Protein AF-A0A8T3M4I7-F1 (afdb_monomer)

Foldseek 3Di:
DPVVVVCCVVVVVLCCCLVVVLVVLLVLLVVLLVVLVVLQVVLVVLVVDDPVPHDPVNVVSLVVLVVSVVSLVVSLVCLVCSLVVNCCSVVVVVVVVCVVVVCVVVCVVVDPDPVVVVCVVCVVVVVVSVVSNVSSVVSNVSSVVSCVVRCGHCVNVPPPDD

Structure (mmCIF, N/CA/C/O backbone):
data_AF-A0A8T3M4I7-F1
#
_entry.id   AF-A0A8T3M4I7-F1
#
loop_
_atom_site.group_PDB
_atom_site.id
_atom_site.type_symbol
_atom_site.label_atom_id
_atom_site.label_alt_id
_atom_site.label_comp_id
_atom_site.label_asym_id
_atom_site.label_entity_id
_atom_site.label_seq_id
_atom_site.pdbx_PDB_ins_code
_atom_site.Cartn_x
_atom_site.Cartn_y
_atom_site.Cartn_z
_atom_site.occupancy
_atom_site.B_iso_or_equiv
_atom_site.auth_seq_id
_atom_site.auth_comp_id
_atom_site.auth_asym_id
_atom_site.auth_atom_id
_atom_site.pdbx_PDB_model_num
ATOM 1 N N . MET A 1 1 ? -8.610 12.022 30.504 1.00 50.94 1 MET A N 1
ATOM 2 C CA . MET A 1 1 ? -7.563 11.189 29.866 1.00 50.94 1 MET A CA 1
ATOM 3 C C . MET A 1 1 ? -7.956 10.918 28.422 1.00 50.94 1 MET A C 1
ATOM 5 O O . MET A 1 1 ? -8.976 10.279 28.209 1.00 50.94 1 MET A O 1
ATOM 9 N N . SER A 1 2 ? -7.209 11.427 27.438 1.00 61.09 2 SER A N 1
ATOM 10 C CA . SER A 1 2 ? -7.513 11.206 26.016 1.00 61.09 2 SER A CA 1
ATOM 11 C C . SER A 1 2 ? -7.443 9.708 25.701 1.00 61.09 2 SER A C 1
ATOM 13 O O . SER A 1 2 ? -6.382 9.108 25.866 1.00 61.09 2 SER A O 1
ATOM 15 N N . TRP A 1 3 ? -8.556 9.116 25.268 1.00 64.31 3 TRP A N 1
ATOM 16 C CA . TRP A 1 3 ? -8.720 7.697 24.906 1.00 64.31 3 TRP A CA 1
ATOM 17 C C . TRP A 1 3 ? -7.556 7.140 24.056 1.00 64.31 3 TRP A C 1
ATOM 19 O O . TRP A 1 3 ? -7.081 6.034 24.303 1.00 64.31 3 TRP A O 1
ATOM 29 N N . LEU A 1 4 ? -6.986 7.983 23.188 1.00 64.19 4 LEU A N 1
ATOM 30 C CA . LEU A 1 4 ? -5.756 7.754 22.418 1.00 64.19 4 LEU A CA 1
ATOM 31 C C . LEU A 1 4 ? -4.561 7.239 23.239 1.00 64.19 4 LEU A C 1
ATOM 33 O O . LEU A 1 4 ? -3.835 6.364 22.785 1.00 64.19 4 LEU A O 1
ATOM 37 N N . ARG A 1 5 ? -4.351 7.738 24.462 1.00 69.50 5 ARG A N 1
ATOM 38 C CA . ARG A 1 5 ? -3.220 7.316 25.310 1.00 69.50 5 ARG A CA 1
ATOM 39 C C . ARG A 1 5 ? -3.406 5.907 25.870 1.00 69.50 5 ARG A C 1
ATOM 41 O O . ARG A 1 5 ? -2.420 5.203 26.066 1.00 69.50 5 ARG A O 1
ATOM 48 N N . LEU A 1 6 ? -4.650 5.507 26.140 1.00 66.31 6 LEU A N 1
ATOM 49 C CA . LEU A 1 6 ? -4.974 4.155 26.601 1.00 66.31 6 LEU A CA 1
ATOM 50 C C . LEU A 1 6 ? -4.892 3.165 25.439 1.00 66.31 6 LEU A C 1
ATOM 52 O O . LEU A 1 6 ? -4.224 2.146 25.581 1.00 66.31 6 LEU A O 1
ATOM 56 N N . ALA A 1 7 ? -5.469 3.509 24.284 1.00 67.75 7 ALA A N 1
ATOM 57 C CA . ALA A 1 7 ? -5.354 2.709 23.065 1.00 67.75 7 ALA A CA 1
ATOM 58 C C . ALA A 1 7 ? -3.883 2.505 22.663 1.00 67.75 7 ALA A C 1
ATOM 60 O O . ALA A 1 7 ? -3.455 1.376 22.461 1.00 67.75 7 ALA A O 1
ATOM 61 N N . TRP A 1 8 ? -3.064 3.563 22.677 1.00 68.19 8 TRP A N 1
ATOM 62 C CA . TRP A 1 8 ? -1.629 3.455 22.402 1.00 68.19 8 TRP A CA 1
ATOM 63 C C . TRP A 1 8 ? -0.905 2.519 23.375 1.00 68.19 8 TRP A C 1
ATOM 65 O O . TRP A 1 8 ? -0.169 1.638 22.950 1.00 68.19 8 TRP A O 1
ATOM 75 N N . LYS A 1 9 ? -1.119 2.649 24.690 1.00 75.00 9 LYS A N 1
ATOM 76 C CA . LYS A 1 9 ? -0.428 1.786 25.667 1.00 75.00 9 LYS A CA 1
ATOM 77 C C . LYS A 1 9 ? -0.836 0.315 25.570 1.00 75.00 9 LYS A C 1
ATOM 79 O O . LYS A 1 9 ? -0.013 -0.553 25.842 1.00 75.00 9 LYS A O 1
ATOM 84 N N . VAL A 1 10 ? -2.086 0.049 25.207 1.00 69.69 10 VAL A N 1
ATOM 85 C CA . VAL A 1 10 ? -2.691 -1.288 25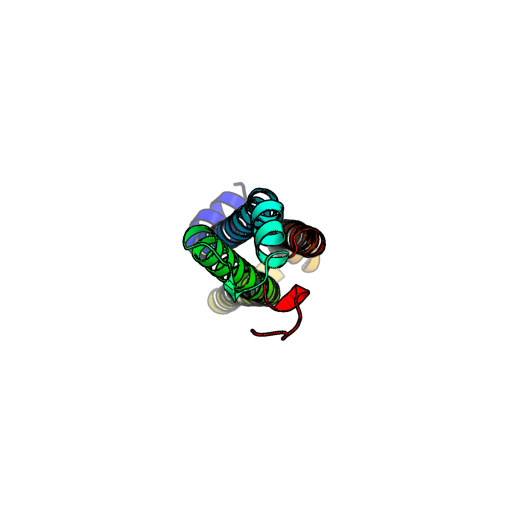.257 1.00 69.69 10 VAL A CA 1
ATOM 86 C C . VAL A 1 10 ? -2.622 -2.017 23.905 1.00 69.69 10 VAL A C 1
ATOM 88 O O . VAL A 1 10 ? -2.535 -3.245 23.882 1.00 69.69 10 VAL A O 1
ATOM 91 N N . GLN A 1 11 ? -2.617 -1.274 22.795 1.00 72.62 11 GLN A N 1
ATOM 92 C CA . GLN A 1 11 ? -2.656 -1.780 21.414 1.00 72.62 11 GLN A CA 1
ATOM 93 C C . GLN A 1 11 ? -1.501 -1.241 20.548 1.00 72.62 11 GLN A C 1
ATOM 95 O O . GLN A 1 11 ? -1.611 -1.230 19.326 1.00 72.62 11 GLN A O 1
ATOM 100 N N . ARG A 1 12 ? -0.374 -0.801 21.138 1.00 80.56 12 ARG A N 1
ATOM 101 C CA . ARG A 1 12 ? 0.775 -0.248 20.380 1.00 80.56 12 ARG A CA 1
ATOM 102 C C . ARG A 1 12 ? 1.198 -1.111 19.195 1.00 80.56 12 ARG A C 1
ATOM 104 O O . ARG A 1 12 ? 1.465 -0.571 18.137 1.00 80.56 12 ARG A O 1
ATOM 111 N N . TRP A 1 13 ? 1.245 -2.431 19.357 1.00 77.00 13 TRP A N 1
ATOM 112 C CA . TRP A 1 13 ? 1.711 -3.337 18.307 1.00 77.00 13 TRP A CA 1
ATOM 113 C C . TRP A 1 13 ? 0.699 -3.473 17.171 1.00 77.00 13 TRP A C 1
ATOM 115 O O . TRP A 1 13 ? 1.091 -3.462 16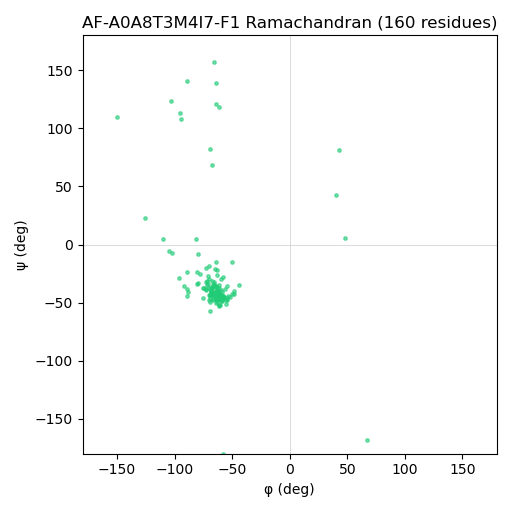.012 1.00 77.00 13 TRP A O 1
ATOM 125 N N . GLU A 1 14 ? -0.592 -3.506 17.504 1.00 79.00 14 GLU A N 1
ATOM 126 C CA . GLU A 1 14 ? -1.686 -3.514 16.530 1.00 79.00 14 GLU A CA 1
ATOM 127 C C . GLU A 1 14 ? -1.669 -2.194 15.739 1.00 79.00 14 GLU A C 1
ATOM 129 O O . GLU A 1 14 ? -1.595 -2.206 14.515 1.00 79.00 14 GLU A O 1
ATOM 134 N N . LEU A 1 15 ? -1.608 -1.049 16.432 1.00 78.06 15 LEU A N 1
ATOM 135 C CA . LEU A 1 15 ? -1.551 0.279 15.810 1.00 78.06 15 LEU A CA 1
ATOM 136 C C . LEU A 1 15 ? -0.293 0.490 14.957 1.00 78.06 15 LEU A C 1
ATOM 138 O O . LEU A 1 15 ? -0.395 1.069 13.879 1.00 78.06 15 LEU A O 1
ATOM 142 N N . ILE A 1 16 ? 0.876 0.021 15.407 1.00 83.81 16 ILE A N 1
ATOM 143 C CA . ILE A 1 16 ? 2.127 0.089 14.636 1.00 83.81 16 ILE A CA 1
ATOM 144 C C . ILE A 1 16 ? 2.028 -0.775 13.381 1.00 83.81 16 ILE A C 1
ATOM 146 O O . ILE A 1 16 ? 2.416 -0.316 12.312 1.00 83.81 16 ILE A O 1
ATOM 150 N N . PHE A 1 17 ? 1.503 -1.997 13.484 1.00 82.19 17 PHE A N 1
ATOM 151 C CA . PHE A 1 17 ? 1.367 -2.880 12.327 1.00 82.19 17 PHE A CA 1
ATOM 152 C C . PHE A 1 17 ? 0.406 -2.300 11.289 1.00 82.19 17 PHE A C 1
ATOM 154 O O . PHE A 1 17 ? 0.701 -2.305 10.100 1.00 82.19 17 PHE A O 1
ATOM 161 N N . LEU A 1 18 ? -0.714 -1.741 11.744 1.00 82.69 18 LEU A N 1
ATOM 162 C CA . LEU A 1 18 ? -1.719 -1.156 10.865 1.00 82.69 18 LEU A CA 1
ATOM 163 C C . LEU A 1 18 ? -1.217 0.111 10.197 1.00 82.69 18 LEU A C 1
ATOM 165 O O . LEU A 1 18 ? -1.190 0.166 8.978 1.00 82.69 18 LEU A O 1
ATOM 169 N N . LEU A 1 19 ? -0.806 1.104 10.990 1.00 83.88 19 LEU A N 1
ATOM 170 C CA . LEU A 1 19 ? -0.381 2.400 10.468 1.00 83.88 19 LEU A CA 1
ATOM 171 C C . LEU A 1 19 ? 0.951 2.287 9.735 1.00 83.88 19 LEU A C 1
ATOM 173 O O . LEU A 1 19 ? 1.105 2.842 8.653 1.00 83.88 19 LEU A O 1
ATOM 177 N N . GLY A 1 20 ? 1.905 1.556 10.308 1.00 87.25 20 GLY A N 1
ATOM 178 C CA . GLY A 1 20 ? 3.208 1.325 9.698 1.00 87.25 20 GLY A CA 1
ATOM 179 C C . GLY A 1 20 ? 3.092 0.477 8.439 1.00 87.25 20 GLY A C 1
ATOM 180 O O . GLY A 1 20 ? 3.614 0.870 7.403 1.00 87.25 20 GLY A O 1
ATOM 181 N N . GLY A 1 21 ? 2.360 -0.638 8.490 1.00 88.00 21 GLY A N 1
ATOM 182 C CA . GLY A 1 21 ? 2.142 -1.504 7.332 1.00 88.00 21 GLY A CA 1
ATOM 183 C C . GLY A 1 21 ? 1.401 -0.794 6.203 1.00 88.00 21 GLY A C 1
ATOM 184 O O . GLY A 1 21 ? 1.836 -0.863 5.056 1.00 88.00 21 GLY A O 1
ATOM 185 N N . SER A 1 22 ? 0.339 -0.042 6.516 1.00 87.12 22 SER A N 1
ATOM 186 C CA . SER A 1 22 ? -0.379 0.734 5.502 1.00 87.12 22 SER A CA 1
ATOM 187 C C . SER A 1 22 ? 0.469 1.857 4.917 1.00 87.12 22 SER A C 1
ATOM 189 O O . SER A 1 22 ? 0.426 2.078 3.713 1.00 87.12 22 SER A O 1
ATOM 191 N N . LEU A 1 23 ? 1.247 2.562 5.748 1.00 90.25 23 LEU A N 1
ATOM 192 C CA . LEU A 1 23 ? 2.116 3.644 5.287 1.00 90.25 23 LEU A CA 1
ATOM 193 C C . LEU A 1 23 ? 3.242 3.108 4.401 1.00 90.25 23 LEU A C 1
ATOM 195 O O . LEU A 1 23 ? 3.537 3.705 3.373 1.00 90.25 23 LEU A O 1
ATOM 199 N N . LEU A 1 24 ? 3.844 1.976 4.773 1.00 93.19 24 LEU A N 1
ATOM 200 C CA . LEU A 1 24 ? 4.865 1.310 3.968 1.00 93.19 24 LEU A CA 1
ATOM 201 C C . LEU A 1 24 ? 4.297 0.822 2.635 1.00 93.19 24 LEU A C 1
ATOM 203 O O . LEU A 1 24 ? 4.939 1.015 1.607 1.00 93.19 24 LEU A O 1
ATOM 207 N N . LEU A 1 25 ? 3.095 0.238 2.637 1.00 92.69 25 LEU A N 1
ATOM 208 C CA . LEU A 1 25 ? 2.429 -0.193 1.410 1.00 92.69 25 LEU A CA 1
ATOM 209 C C . LEU A 1 25 ? 2.112 1.003 0.500 1.00 92.69 25 LEU A C 1
ATOM 211 O O . LEU A 1 25 ? 2.442 0.973 -0.681 1.00 92.69 25 LEU A O 1
ATOM 215 N N . ALA A 1 26 ? 1.545 2.076 1.056 1.00 91.00 26 ALA A N 1
ATOM 216 C CA . ALA A 1 26 ? 1.272 3.315 0.329 1.00 91.00 26 ALA A CA 1
ATOM 217 C C . ALA A 1 26 ? 2.553 3.944 -0.244 1.00 91.00 26 ALA A C 1
ATOM 219 O O . ALA A 1 26 ? 2.579 4.348 -1.404 1.00 91.00 26 ALA A O 1
ATOM 220 N N . LEU A 1 27 ? 3.634 3.978 0.542 1.00 94.56 27 LEU A N 1
ATOM 221 C CA . LEU A 1 27 ? 4.934 4.481 0.104 1.00 94.56 27 LEU A CA 1
ATOM 222 C C . LEU A 1 27 ? 5.518 3.622 -1.024 1.00 94.56 27 LEU A C 1
ATOM 224 O O . LEU A 1 27 ? 6.013 4.168 -2.003 1.00 94.56 27 LEU A O 1
ATOM 228 N N . ALA A 1 28 ? 5.435 2.294 -0.916 1.00 94.56 28 ALA A N 1
ATOM 229 C CA . ALA A 1 28 ? 5.896 1.388 -1.962 1.00 94.56 28 ALA A CA 1
ATOM 230 C C . ALA A 1 28 ? 5.121 1.596 -3.273 1.00 94.56 28 ALA A C 1
ATOM 232 O O . ALA A 1 28 ? 5.739 1.681 -4.331 1.00 94.56 28 ALA A O 1
ATOM 233 N N . MET A 1 29 ? 3.794 1.749 -3.204 1.00 91.75 29 MET A N 1
ATOM 234 C CA . MET A 1 29 ? 2.966 2.068 -4.374 1.00 91.75 29 MET A CA 1
ATOM 235 C C . MET A 1 29 ? 3.354 3.414 -4.994 1.00 91.75 29 MET A C 1
ATOM 237 O O . MET A 1 29 ? 3.546 3.482 -6.202 1.00 91.75 29 MET A O 1
ATOM 241 N N . ALA A 1 30 ? 3.550 4.457 -4.184 1.00 91.69 30 ALA A N 1
ATOM 242 C CA . ALA A 1 30 ? 3.968 5.769 -4.677 1.00 91.69 30 ALA A CA 1
ATOM 243 C C . ALA A 1 30 ? 5.360 5.741 -5.336 1.00 91.69 30 ALA A C 1
ATOM 245 O O . ALA A 1 30 ? 5.558 6.358 -6.379 1.00 91.69 30 ALA A O 1
ATOM 246 N N . ILE A 1 31 ? 6.317 5.003 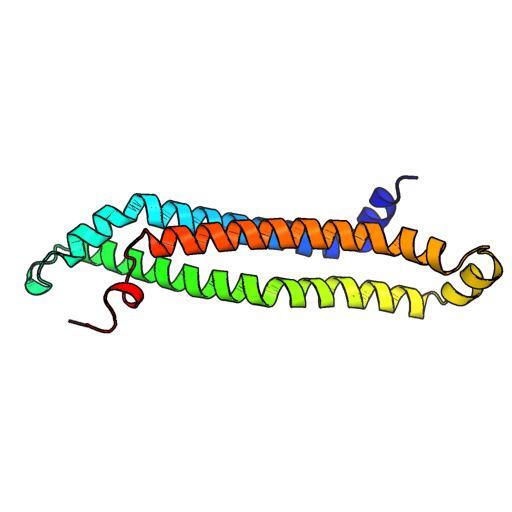-4.759 1.00 93.75 31 ILE A N 1
ATOM 247 C CA . ILE A 1 31 ? 7.655 4.829 -5.343 1.00 93.75 31 ILE A CA 1
ATOM 248 C C . ILE A 1 31 ? 7.561 4.110 -6.684 1.00 93.75 31 ILE A C 1
ATOM 250 O O . ILE A 1 31 ? 8.204 4.537 -7.639 1.00 93.75 31 ILE A O 1
ATOM 254 N N . VAL A 1 32 ? 6.774 3.032 -6.765 1.00 91.56 32 VAL A N 1
ATOM 255 C CA . VAL A 1 32 ? 6.591 2.312 -8.027 1.00 91.56 32 VAL A CA 1
ATOM 256 C C . VAL A 1 32 ? 5.961 3.237 -9.056 1.00 91.56 32 VAL A C 1
ATOM 258 O O . VAL A 1 32 ? 6.567 3.407 -10.101 1.00 91.56 32 VAL A O 1
ATOM 261 N N . ALA A 1 33 ? 4.844 3.902 -8.748 1.00 89.38 33 ALA A N 1
ATOM 262 C CA . ALA A 1 33 ? 4.195 4.854 -9.654 1.00 89.38 33 ALA A CA 1
ATOM 263 C C . ALA A 1 33 ? 5.176 5.913 -10.191 1.00 89.38 33 ALA A C 1
ATOM 265 O O . ALA A 1 33 ? 5.261 6.127 -11.397 1.00 89.38 33 ALA A O 1
ATOM 266 N N . TRP A 1 34 ? 6.002 6.487 -9.312 1.00 91.31 34 TRP A N 1
ATOM 267 C CA . TRP A 1 34 ? 7.043 7.437 -9.703 1.00 91.31 34 TRP A CA 1
ATOM 268 C C . TRP A 1 34 ? 8.101 6.827 -10.638 1.00 91.31 34 TRP A C 1
ATOM 270 O O . TRP A 1 34 ? 8.529 7.465 -11.597 1.00 91.31 34 TRP A O 1
ATOM 280 N N . GLN A 1 35 ? 8.521 5.581 -10.401 1.00 91.25 35 GLN A N 1
ATOM 281 C CA . GLN A 1 35 ? 9.453 4.880 -11.293 1.00 91.25 35 GLN A CA 1
ATOM 282 C C . GLN A 1 35 ? 8.848 4.604 -12.674 1.00 91.25 35 GLN A C 1
ATOM 284 O O . GLN A 1 35 ? 9.586 4.638 -13.658 1.00 91.25 35 GLN A O 1
ATOM 289 N N . ILE A 1 36 ? 7.538 4.345 -12.752 1.00 86.25 36 ILE A N 1
ATOM 290 C CA . ILE A 1 36 ? 6.826 4.176 -14.026 1.00 86.25 36 ILE A CA 1
ATOM 291 C C . ILE A 1 36 ? 6.871 5.477 -14.825 1.00 86.25 36 ILE A C 1
ATOM 293 O O . ILE A 1 36 ? 7.263 5.461 -15.986 1.00 86.25 36 ILE A O 1
ATOM 297 N N . GLU A 1 37 ? 6.536 6.597 -14.188 1.00 86.94 37 GLU A N 1
ATOM 298 C CA . GLU A 1 37 ? 6.505 7.910 -14.836 1.00 86.94 37 GLU A CA 1
ATOM 299 C C . GLU A 1 37 ? 7.894 8.338 -15.331 1.00 86.94 37 GLU A C 1
ATOM 301 O O . GLU A 1 37 ? 8.046 8.784 -16.463 1.00 86.94 37 GLU A O 1
ATOM 306 N N . VAL A 1 38 ? 8.937 8.144 -14.516 1.00 90.44 38 VAL A N 1
ATOM 307 C CA . VAL A 1 38 ? 10.305 8.566 -14.868 1.00 90.44 38 VAL A CA 1
ATOM 308 C C . VAL A 1 38 ? 10.933 7.706 -15.967 1.00 90.44 38 VAL A C 1
ATOM 310 O O . VAL A 1 38 ? 11.711 8.219 -16.769 1.00 90.44 38 VAL A O 1
ATOM 313 N N . ASN A 1 39 ? 10.645 6.402 -16.000 1.00 88.31 39 ASN A N 1
ATOM 314 C CA . ASN A 1 39 ? 11.307 5.471 -16.924 1.00 88.31 39 ASN A CA 1
ATOM 315 C C . ASN A 1 39 ? 10.418 5.041 -18.102 1.00 88.31 39 ASN A C 1
ATOM 317 O O . ASN A 1 39 ? 10.904 4.342 -18.992 1.00 88.31 39 ASN A O 1
ATOM 321 N N . GLY A 1 40 ? 9.143 5.440 -18.124 1.00 84.19 40 GLY A N 1
ATOM 322 C CA . GLY A 1 40 ? 8.155 5.010 -19.115 1.00 84.19 40 GLY A CA 1
ATOM 323 C C . GLY A 1 40 ? 8.591 5.282 -20.553 1.00 84.19 40 GLY A C 1
ATOM 324 O O . GLY A 1 40 ? 8.652 4.350 -21.352 1.00 84.19 40 GLY A O 1
ATOM 325 N N . ASP A 1 41 ? 8.998 6.518 -20.851 1.00 86.38 41 ASP A N 1
ATOM 326 C CA . ASP A 1 41 ? 9.428 6.927 -22.197 1.00 86.38 41 ASP A CA 1
ATOM 327 C C . ASP A 1 41 ? 10.662 6.152 -22.680 1.00 86.38 41 ASP A C 1
ATOM 329 O O . ASP A 1 41 ? 10.745 5.734 -23.835 1.00 86.38 41 ASP A O 1
ATOM 333 N N . ALA A 1 42 ? 11.625 5.916 -21.783 1.00 87.44 42 ALA A N 1
ATOM 334 C CA . ALA A 1 42 ? 12.843 5.177 -22.104 1.00 87.44 42 ALA A CA 1
ATOM 335 C C . ALA A 1 42 ? 12.554 3.694 -22.383 1.00 87.44 42 ALA A C 1
ATOM 337 O O . ALA A 1 42 ? 13.161 3.093 -23.270 1.00 87.44 42 ALA A O 1
ATOM 338 N N . ILE A 1 43 ? 11.610 3.108 -21.641 1.00 85.25 43 ILE A N 1
ATOM 339 C CA . ILE A 1 43 ? 11.144 1.738 -21.863 1.00 85.25 43 ILE A CA 1
ATOM 340 C C . ILE A 1 43 ? 10.369 1.654 -23.187 1.00 85.25 43 ILE A C 1
ATOM 342 O O . ILE A 1 43 ? 10.609 0.731 -23.962 1.00 85.25 43 ILE A O 1
ATOM 346 N N . ALA A 1 44 ? 9.500 2.623 -23.489 1.00 83.62 44 ALA A N 1
ATOM 347 C CA . ALA A 1 44 ? 8.741 2.674 -24.739 1.00 83.62 44 ALA A CA 1
ATOM 348 C C . ALA A 1 44 ? 9.655 2.778 -25.972 1.00 83.62 44 ALA A C 1
ATOM 350 O O . ALA A 1 44 ? 9.531 1.976 -26.897 1.00 83.62 44 ALA A O 1
ATOM 351 N N . ALA A 1 45 ? 10.650 3.672 -25.941 1.00 86.25 45 ALA A N 1
ATOM 352 C CA . ALA A 1 45 ? 11.627 3.833 -27.023 1.00 86.25 45 ALA A CA 1
ATOM 353 C C . ALA A 1 45 ? 12.414 2.541 -27.329 1.00 86.25 45 ALA A C 1
ATOM 355 O O . ALA A 1 45 ? 12.860 2.319 -28.454 1.00 86.25 45 ALA A O 1
ATOM 356 N N . CYS A 1 46 ? 12.578 1.674 -26.329 1.00 86.56 46 CYS A N 1
ATOM 357 C CA . CYS A 1 46 ? 13.194 0.361 -26.478 1.00 86.56 46 CYS A CA 1
ATOM 358 C C . CYS A 1 46 ? 12.305 -0.647 -27.222 1.00 86.56 46 CYS A C 1
ATOM 360 O O . CYS A 1 46 ? 12.806 -1.412 -28.046 1.00 86.56 46 CYS A O 1
ATOM 362 N N . TYR A 1 47 ? 10.993 -0.628 -26.971 1.00 80.81 47 TYR A N 1
ATOM 363 C CA . TYR A 1 47 ? 10.028 -1.496 -27.656 1.00 80.81 47 TYR A CA 1
ATOM 364 C C . TYR A 1 47 ? 9.772 -1.094 -29.114 1.00 80.81 47 TYR A C 1
ATOM 366 O O . TYR A 1 47 ? 9.341 -1.927 -29.907 1.00 80.81 47 TYR A O 1
ATOM 374 N N . GLU A 1 48 ? 10.069 0.149 -29.499 1.00 84.31 48 GLU A N 1
ATOM 375 C CA . GLU A 1 48 ? 10.015 0.575 -30.904 1.00 84.31 48 GLU A CA 1
ATOM 376 C C . GLU A 1 48 ? 11.130 -0.052 -31.763 1.00 84.31 48 GLU A C 1
ATOM 378 O O . GLU A 1 48 ? 11.034 -0.085 -32.993 1.00 84.31 48 GLU A O 1
ATOM 383 N N . GLN A 1 49 ? 12.197 -0.558 -31.136 1.00 83.62 49 GLN A N 1
ATOM 384 C CA . GLN A 1 49 ? 13.326 -1.169 -31.831 1.00 83.62 49 GLN A CA 1
ATOM 385 C C . GLN A 1 49 ? 13.103 -2.672 -32.050 1.00 83.62 49 GLN A C 1
ATOM 387 O O . GLN A 1 49 ? 12.655 -3.368 -31.137 1.00 83.62 49 GLN A O 1
ATOM 392 N N . PRO A 1 50 ? 13.492 -3.220 -33.218 1.00 80.81 50 PRO A N 1
ATOM 393 C CA . PRO A 1 50 ? 13.453 -4.659 -33.440 1.00 80.81 50 PRO A CA 1
ATOM 394 C C . PRO A 1 50 ? 14.420 -5.367 -32.487 1.00 80.81 50 PRO A C 1
ATOM 396 O O . PRO A 1 50 ? 15.555 -4.929 -32.292 1.00 80.81 50 PRO A O 1
ATOM 399 N N . GLU A 1 51 ? 14.002 -6.503 -31.937 1.00 73.19 51 GLU A N 1
ATOM 400 C CA . GLU A 1 51 ? 14.728 -7.183 -30.856 1.00 73.19 51 GLU A CA 1
ATOM 401 C C . GLU A 1 51 ? 16.157 -7.604 -31.206 1.00 73.19 51 GLU A C 1
ATOM 403 O O . GLU A 1 51 ? 17.059 -7.630 -30.364 1.00 73.19 51 GLU A O 1
ATOM 408 N N . THR A 1 52 ? 16.395 -7.890 -32.487 1.00 79.06 52 THR A N 1
ATOM 409 C CA . THR A 1 52 ? 17.721 -8.223 -33.017 1.00 79.06 52 THR A CA 1
ATOM 410 C C . THR A 1 52 ? 18.719 -7.069 -32.900 1.00 79.06 52 THR A C 1
ATOM 412 O O . THR A 1 52 ? 19.918 -7.290 -33.059 1.00 79.06 52 THR A O 1
ATOM 415 N N . ALA A 1 53 ? 18.240 -5.848 -32.643 1.00 81.75 53 ALA A N 1
ATOM 416 C CA . ALA A 1 53 ? 19.031 -4.629 -32.534 1.00 81.75 53 ALA A CA 1
ATOM 417 C C . ALA A 1 53 ? 19.124 -4.074 -31.100 1.00 81.75 53 ALA A C 1
ATOM 419 O O . ALA A 1 53 ? 19.723 -3.017 -30.910 1.00 81.75 53 ALA A O 1
ATOM 420 N N . TRP A 1 54 ? 18.579 -4.759 -30.085 1.00 87.38 54 TRP A N 1
ATOM 421 C CA . TRP A 1 54 ? 18.621 -4.249 -28.711 1.00 87.38 54 TRP A CA 1
ATOM 422 C C . TRP A 1 54 ? 20.044 -4.149 -28.172 1.00 87.38 54 TRP A C 1
ATOM 424 O O . TRP A 1 54 ? 20.752 -5.156 -28.024 1.00 87.38 54 TRP A O 1
ATOM 434 N N . SER A 1 55 ? 20.420 -2.930 -27.791 1.00 89.31 55 SER A N 1
ATOM 435 C CA . SER A 1 55 ? 21.650 -2.687 -27.051 1.00 89.31 55 SER A CA 1
ATOM 436 C C . SER A 1 55 ? 21.590 -3.333 -25.652 1.00 89.31 55 SER A C 1
ATOM 438 O O . SER A 1 55 ? 20.498 -3.589 -25.126 1.00 89.31 55 SER A O 1
ATOM 440 N N . PRO A 1 56 ? 22.740 -3.620 -25.014 1.00 90.50 56 PRO A N 1
ATOM 441 C CA . PRO A 1 56 ? 22.777 -4.140 -23.645 1.00 90.50 56 PRO A CA 1
ATOM 442 C C . PRO A 1 56 ? 22.020 -3.257 -22.641 1.00 90.50 56 PRO A C 1
ATOM 444 O O . PRO A 1 56 ? 21.357 -3.772 -21.741 1.00 90.50 56 PRO A O 1
ATOM 447 N N . GLU A 1 57 ? 22.069 -1.936 -22.824 1.00 89.44 57 GLU A N 1
ATOM 448 C CA . GLU A 1 57 ? 21.354 -0.963 -21.995 1.00 89.44 57 GLU A CA 1
ATOM 449 C C . GLU A 1 57 ? 19.840 -1.138 -22.144 1.00 89.44 57 GLU A C 1
ATOM 451 O O . GLU A 1 57 ? 19.119 -1.210 -21.147 1.00 89.44 57 GLU A O 1
ATOM 456 N N . CYS A 1 58 ? 19.366 -1.303 -23.381 1.00 89.62 58 CYS A N 1
ATOM 457 C CA . CYS A 1 58 ? 17.952 -1.500 -23.676 1.00 89.62 58 CYS A CA 1
ATOM 458 C C . CYS A 1 58 ? 17.403 -2.795 -23.056 1.00 89.62 58 CYS A C 1
ATOM 460 O O . CYS A 1 58 ? 16.330 -2.797 -22.452 1.00 89.62 58 CYS A O 1
ATOM 462 N N . ARG A 1 59 ? 18.190 -3.880 -23.080 1.00 89.25 59 ARG A N 1
ATOM 463 C CA . ARG A 1 59 ? 17.835 -5.143 -22.407 1.00 89.25 59 ARG A CA 1
ATOM 464 C C . ARG A 1 59 ? 17.648 -4.961 -20.902 1.00 89.25 59 ARG A C 1
ATOM 466 O O . ARG A 1 59 ? 16.660 -5.438 -20.352 1.00 89.25 59 ARG A O 1
ATOM 473 N N . SER A 1 60 ? 18.567 -4.246 -20.250 1.00 89.94 60 SER A N 1
ATOM 474 C CA . SER A 1 60 ? 18.464 -3.974 -18.810 1.00 89.94 60 SER A CA 1
ATOM 475 C C . SER A 1 60 ? 17.249 -3.104 -18.466 1.00 89.94 60 SER A C 1
ATOM 477 O O . SER A 1 60 ? 16.586 -3.334 -17.456 1.00 89.94 60 SER A O 1
ATOM 479 N N . MET A 1 61 ? 16.908 -2.152 -19.340 1.00 88.94 61 MET A N 1
ATOM 480 C CA . MET A 1 61 ? 15.753 -1.272 -19.175 1.00 88.94 61 MET A CA 1
ATOM 481 C C . MET A 1 61 ? 14.428 -2.039 -19.319 1.00 88.94 61 MET A C 1
ATOM 483 O O . MET A 1 61 ? 13.508 -1.854 -18.522 1.00 88.94 61 MET A O 1
ATOM 487 N N . ILE A 1 62 ? 14.342 -2.960 -20.282 1.00 86.19 62 ILE A N 1
ATOM 488 C CA . ILE A 1 62 ? 13.183 -3.849 -20.457 1.00 86.19 62 ILE A CA 1
ATOM 489 C C . ILE A 1 62 ? 13.024 -4.788 -19.254 1.00 86.19 62 ILE A C 1
ATOM 491 O O . ILE A 1 62 ? 11.912 -4.953 -18.741 1.00 86.19 62 ILE A O 1
ATOM 495 N N . GLU A 1 63 ? 14.124 -5.370 -18.762 1.00 87.94 63 GLU A N 1
ATOM 496 C CA . GLU A 1 63 ? 14.113 -6.199 -17.553 1.00 87.94 63 GLU A CA 1
ATOM 497 C C . GLU A 1 63 ? 13.599 -5.394 -16.353 1.00 87.94 63 GLU A C 1
ATOM 499 O O . GLU A 1 63 ? 12.682 -5.842 -15.659 1.00 87.94 63 GLU A O 1
ATOM 504 N N . PHE A 1 64 ? 14.085 -4.165 -16.168 1.00 88.69 64 PHE A N 1
ATOM 505 C CA . PHE A 1 64 ? 13.586 -3.260 -15.137 1.00 88.69 64 PHE A CA 1
ATOM 506 C C . PHE A 1 64 ? 12.079 -2.987 -15.282 1.00 88.69 64 PHE A C 1
ATOM 508 O O . PHE A 1 64 ? 11.331 -3.155 -14.315 1.00 88.69 64 PHE A O 1
ATOM 515 N N . GLY A 1 65 ? 11.591 -2.693 -16.490 1.00 87.19 65 GLY A N 1
ATOM 516 C CA . GLY A 1 65 ? 10.156 -2.555 -16.767 1.00 87.19 65 GLY A CA 1
ATOM 517 C C . GLY A 1 65 ? 9.338 -3.795 -16.378 1.00 87.19 65 GLY A C 1
ATOM 518 O O . GLY A 1 65 ? 8.249 -3.675 -15.813 1.00 87.19 65 GLY A O 1
ATOM 519 N N . SER A 1 66 ? 9.881 -4.999 -16.590 1.00 85.56 66 SER A N 1
ATOM 520 C CA . SER A 1 66 ? 9.240 -6.253 -16.166 1.00 85.56 66 SER A CA 1
ATOM 521 C C . SER A 1 66 ? 9.166 -6.403 -14.637 1.00 85.56 66 SER A C 1
ATOM 523 O O . SER A 1 66 ? 8.165 -6.906 -14.104 1.00 85.56 66 SER A O 1
ATOM 525 N N . THR A 1 67 ? 10.179 -5.911 -13.912 1.00 88.62 67 THR A N 1
ATOM 526 C CA . THR A 1 67 ? 10.167 -5.891 -12.442 1.00 88.62 67 THR A CA 1
ATOM 527 C C . THR A 1 67 ? 9.125 -4.914 -11.902 1.00 88.62 67 THR A C 1
ATOM 529 O O . THR A 1 67 ? 8.380 -5.275 -10.989 1.00 88.62 67 THR A O 1
ATOM 532 N N . LEU A 1 68 ? 8.987 -3.733 -12.518 1.00 88.44 68 LEU A N 1
ATOM 533 C CA . LEU A 1 68 ? 7.945 -2.760 -12.180 1.00 88.44 68 LEU A CA 1
ATOM 534 C C . LEU A 1 68 ? 6.544 -3.335 -12.419 1.00 88.44 68 LEU A C 1
ATOM 536 O O . LEU A 1 68 ? 5.704 -3.287 -11.522 1.00 88.44 68 LEU A O 1
ATOM 540 N N . ALA A 1 69 ? 6.307 -3.967 -13.572 1.00 85.25 69 ALA A N 1
ATOM 541 C CA . ALA A 1 69 ? 5.026 -4.612 -13.872 1.00 85.25 69 ALA A CA 1
ATOM 542 C C . ALA A 1 69 ? 4.677 -5.719 -12.855 1.00 85.25 69 ALA A C 1
ATOM 544 O O . ALA A 1 69 ? 3.530 -5.854 -12.419 1.00 85.25 69 ALA A O 1
ATOM 545 N N . SER A 1 70 ? 5.673 -6.501 -12.428 1.00 86.94 70 SER A N 1
ATOM 546 C CA . SER A 1 70 ? 5.496 -7.513 -11.378 1.00 86.94 70 SER A CA 1
ATOM 547 C C . SER A 1 70 ? 5.186 -6.879 -10.019 1.00 86.94 70 SER A C 1
ATOM 549 O O . SER A 1 70 ? 4.301 -7.358 -9.305 1.00 86.94 70 SER A O 1
ATOM 551 N N . ALA A 1 71 ? 5.859 -5.777 -9.678 1.00 89.81 71 ALA A N 1
ATOM 552 C CA . ALA A 1 71 ? 5.612 -5.026 -8.452 1.00 89.81 71 ALA A CA 1
ATOM 553 C C . ALA A 1 71 ? 4.186 -4.460 -8.410 1.00 89.81 71 ALA A C 1
ATOM 555 O O . ALA A 1 71 ? 3.510 -4.634 -7.400 1.00 89.81 71 ALA A O 1
ATOM 556 N N . VAL A 1 72 ? 3.688 -3.882 -9.510 1.00 88.19 72 VAL A N 1
ATOM 557 C CA . VAL A 1 72 ? 2.297 -3.400 -9.629 1.00 88.19 72 VAL A CA 1
ATOM 558 C C . VAL A 1 72 ? 1.300 -4.515 -9.310 1.00 88.19 72 VAL A C 1
ATOM 560 O O . VAL A 1 72 ? 0.397 -4.320 -8.497 1.00 88.19 72 VAL A O 1
ATOM 563 N N . ARG A 1 73 ? 1.485 -5.715 -9.882 1.00 86.75 73 ARG A N 1
ATOM 564 C CA . ARG A 1 73 ? 0.602 -6.869 -9.619 1.00 86.75 73 ARG A CA 1
ATOM 565 C C . ARG A 1 73 ? 0.609 -7.283 -8.149 1.00 86.75 73 ARG A C 1
ATOM 567 O O . ARG A 1 73 ? -0.451 -7.542 -7.580 1.00 86.75 73 ARG A O 1
ATOM 574 N N . ILE A 1 74 ? 1.791 -7.356 -7.536 1.00 90.44 74 ILE A N 1
ATOM 575 C CA . ILE A 1 74 ? 1.940 -7.743 -6.126 1.00 90.44 74 ILE A CA 1
ATOM 576 C C . ILE A 1 74 ? 1.318 -6.682 -5.213 1.00 90.44 74 ILE A C 1
ATOM 578 O O . ILE A 1 74 ? 0.557 -7.026 -4.311 1.00 90.44 74 ILE A O 1
ATOM 582 N N . LEU A 1 75 ? 1.609 -5.404 -5.458 1.00 90.81 75 LEU A N 1
ATOM 583 C CA . LEU A 1 75 ? 1.128 -4.288 -4.647 1.00 90.81 75 LEU A CA 1
ATOM 584 C C . LEU A 1 75 ? -0.386 -4.095 -4.776 1.00 90.81 75 LEU A C 1
ATOM 586 O O . LEU A 1 75 ? -1.055 -3.956 -3.756 1.00 90.81 75 LEU A O 1
ATOM 590 N N . GLY A 1 76 ? -0.944 -4.179 -5.987 1.00 88.25 76 GLY A N 1
ATOM 591 C CA . GLY A 1 76 ? -2.394 -4.133 -6.207 1.00 88.25 76 GLY A CA 1
ATOM 592 C C . GLY A 1 76 ? -3.123 -5.312 -5.549 1.00 88.25 76 GLY A C 1
ATOM 593 O O . GLY A 1 76 ? -4.152 -5.137 -4.891 1.00 88.25 76 GLY A O 1
ATOM 594 N N . GLY A 1 77 ? -2.546 -6.517 -5.629 1.00 88.94 77 GLY A N 1
ATOM 595 C CA . GLY A 1 77 ? -3.048 -7.684 -4.899 1.00 88.94 77 GLY A CA 1
ATOM 596 C C . GLY A 1 77 ? -3.001 -7.489 -3.379 1.00 88.94 77 GLY A C 1
ATOM 597 O O . GLY A 1 77 ? -3.985 -7.748 -2.685 1.00 88.94 77 GLY A O 1
ATOM 598 N N . ALA A 1 78 ? -1.891 -6.965 -2.854 1.00 90.62 78 ALA A N 1
ATOM 599 C CA . ALA A 1 78 ? -1.746 -6.655 -1.435 1.00 90.62 78 ALA A CA 1
ATOM 600 C C . ALA A 1 78 ? -2.757 -5.593 -0.973 1.00 90.62 78 ALA A C 1
ATOM 602 O O . ALA A 1 78 ? -3.390 -5.776 0.066 1.00 90.62 78 ALA A O 1
ATOM 603 N N . ALA A 1 79 ? -2.970 -4.532 -1.757 1.00 88.38 79 ALA A N 1
ATOM 604 C CA . ALA A 1 79 ? -3.962 -3.493 -1.481 1.00 88.38 79 ALA A CA 1
ATOM 605 C C . ALA A 1 79 ? -5.395 -4.049 -1.455 1.00 88.38 79 ALA A C 1
ATOM 607 O O . ALA A 1 79 ? -6.197 -3.637 -0.619 1.00 88.38 79 ALA A O 1
ATOM 608 N N . THR A 1 80 ? -5.695 -5.048 -2.291 1.00 88.88 80 THR A N 1
ATOM 609 C CA . THR A 1 80 ? -7.001 -5.731 -2.311 1.00 88.88 80 THR A CA 1
ATOM 610 C C . THR A 1 80 ? -7.252 -6.540 -1.033 1.00 88.88 80 THR A C 1
ATOM 612 O O . THR A 1 80 ? -8.372 -6.582 -0.523 1.00 88.88 80 THR A O 1
ATOM 615 N N . VAL A 1 81 ? -6.214 -7.183 -0.487 1.00 89.81 81 VAL A N 1
ATOM 616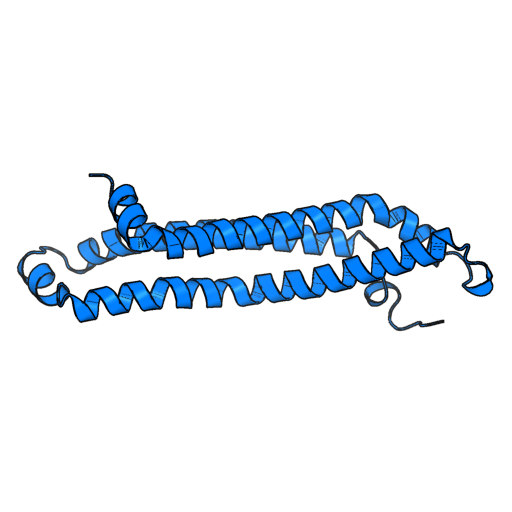 C CA . VAL A 1 81 ? -6.331 -8.053 0.700 1.00 89.81 81 VAL A CA 1
ATOM 617 C C . VAL A 1 81 ? -6.142 -7.281 2.015 1.00 89.81 81 VAL A C 1
ATOM 619 O O . VAL A 1 81 ? -6.666 -7.688 3.057 1.00 89.81 81 VAL A O 1
ATOM 622 N N . ALA A 1 82 ? -5.450 -6.139 1.988 1.00 88.00 82 ALA A N 1
ATOM 623 C CA . ALA A 1 82 ? -5.154 -5.320 3.163 1.00 88.00 82 ALA A CA 1
ATOM 624 C C . ALA A 1 82 ? -6.380 -4.990 4.048 1.00 88.00 82 ALA A C 1
ATOM 626 O O . ALA A 1 82 ? -6.260 -5.140 5.267 1.00 88.00 82 ALA A O 1
ATOM 627 N N . PRO A 1 83 ? -7.571 -4.631 3.517 1.00 84.38 83 PRO A N 1
ATOM 628 C CA . PRO A 1 83 ? -8.742 -4.335 4.345 1.00 84.38 83 PRO A CA 1
ATOM 629 C C . PRO A 1 83 ? -9.192 -5.527 5.195 1.00 84.38 83 PRO A C 1
ATOM 631 O O . PRO A 1 83 ? -9.578 -5.362 6.354 1.00 84.38 83 PRO A O 1
ATOM 634 N N . PHE A 1 84 ? -9.096 -6.740 4.646 1.00 87.50 84 PHE A N 1
ATOM 635 C CA . PHE A 1 84 ? -9.449 -7.969 5.353 1.00 87.50 84 PHE A CA 1
ATOM 636 C C . PHE A 1 84 ? -8.452 -8.263 6.471 1.00 87.50 84 PHE A C 1
ATOM 638 O O . PHE A 1 84 ? -8.856 -8.569 7.593 1.00 87.50 84 PHE A O 1
ATOM 645 N N . ALA A 1 85 ? -7.155 -8.104 6.191 1.00 86.50 85 ALA A N 1
ATOM 646 C CA . ALA A 1 85 ? -6.114 -8.251 7.201 1.00 86.50 85 ALA A CA 1
ATOM 647 C C . ALA A 1 85 ? -6.321 -7.249 8.349 1.00 86.50 85 ALA A C 1
ATOM 649 O O . ALA A 1 85 ? -6.365 -7.646 9.513 1.00 86.50 85 ALA A O 1
ATOM 650 N N . VAL A 1 86 ? -6.548 -5.972 8.027 1.00 83.25 86 VAL A N 1
ATOM 651 C CA . VAL A 1 86 ? -6.854 -4.917 9.006 1.00 83.25 86 VAL A CA 1
ATOM 652 C C . VAL A 1 86 ? -8.056 -5.302 9.873 1.00 83.25 86 VAL A C 1
ATOM 654 O O . VAL A 1 86 ? -7.978 -5.222 11.100 1.00 83.25 86 VAL A O 1
ATOM 657 N N . GLY A 1 87 ? -9.147 -5.768 9.256 1.00 81.12 87 GLY A N 1
ATOM 658 C CA . GLY A 1 87 ? -10.353 -6.193 9.966 1.00 81.12 87 GLY A CA 1
ATOM 659 C C . GLY A 1 87 ? -10.109 -7.352 10.935 1.00 81.12 87 GLY A C 1
ATOM 660 O O . GLY A 1 87 ? -10.588 -7.311 12.067 1.00 81.12 87 GLY A O 1
ATOM 661 N N . ILE A 1 88 ? -9.323 -8.354 10.533 1.00 84.69 88 ILE A N 1
ATOM 662 C CA . ILE A 1 88 ? -8.998 -9.517 11.373 1.00 84.69 88 ILE A CA 1
ATOM 663 C C . ILE A 1 88 ? -8.095 -9.109 12.543 1.00 84.69 88 ILE A C 1
ATOM 665 O O . ILE A 1 88 ? -8.402 -9.424 13.695 1.00 84.69 88 ILE A O 1
ATOM 669 N N . PHE A 1 89 ? -7.014 -8.372 12.270 1.00 82.25 89 PHE A N 1
ATOM 670 C CA . PHE A 1 89 ? -6.023 -7.998 13.283 1.00 82.25 89 PHE A CA 1
ATOM 671 C C . PHE A 1 89 ? -6.532 -6.957 14.285 1.00 82.25 89 PHE A C 1
ATOM 673 O O . PHE A 1 89 ? -6.074 -6.954 15.423 1.00 82.25 89 PHE A O 1
ATOM 680 N N . LEU A 1 90 ? -7.488 -6.102 13.908 1.00 77.50 90 LEU A N 1
ATOM 681 C CA . LEU A 1 90 ? -8.146 -5.182 14.844 1.00 77.50 90 LEU A CA 1
ATOM 682 C C . LEU A 1 90 ? -9.367 -5.787 15.523 1.00 77.50 90 LEU A C 1
ATOM 684 O O . LEU A 1 90 ? -9.604 -5.551 16.709 1.00 77.50 90 LEU A O 1
ATOM 688 N N . GLY A 1 91 ? -10.171 -6.529 14.765 1.00 75.12 91 GLY A N 1
ATOM 689 C CA . GLY A 1 91 ? -11.438 -7.065 15.238 1.00 75.12 91 GLY A CA 1
ATOM 690 C C . GLY A 1 91 ? -11.242 -8.155 16.282 1.00 75.12 91 GLY A C 1
ATOM 691 O O . GLY A 1 91 ? -11.879 -8.113 17.335 1.00 75.12 91 GLY A O 1
ATOM 692 N N . ALA A 1 92 ? -10.330 -9.100 16.033 1.00 81.00 92 ALA A N 1
ATOM 693 C CA . ALA A 1 92 ? -10.144 -10.249 16.917 1.00 81.00 92 ALA A CA 1
ATOM 694 C C . ALA A 1 92 ? -9.677 -9.857 18.336 1.00 81.00 92 ALA A C 1
ATOM 696 O O . ALA A 1 92 ? -10.319 -10.292 19.296 1.00 81.00 92 ALA A O 1
ATOM 697 N N . PRO A 1 93 ? -8.657 -8.993 18.532 1.00 75.12 93 PRO A N 1
ATOM 698 C CA . PRO A 1 93 ? -8.238 -8.583 19.874 1.00 75.12 93 PRO A CA 1
ATOM 699 C C . PRO A 1 93 ? -9.294 -7.745 20.593 1.00 75.12 93 PRO A C 1
ATOM 701 O O . PRO A 1 93 ? -9.454 -7.871 21.807 1.00 75.12 93 PRO A O 1
ATOM 704 N N . LEU A 1 94 ? -10.027 -6.897 19.863 1.00 75.56 94 LEU A N 1
ATOM 705 C CA . LEU A 1 94 ? -11.070 -6.058 20.449 1.00 75.56 94 LEU A CA 1
ATOM 706 C C . LEU A 1 94 ? -12.207 -6.914 21.014 1.00 75.56 94 LEU A C 1
ATOM 708 O O . LEU A 1 94 ? -12.638 -6.691 22.145 1.00 75.56 94 LEU A O 1
ATOM 712 N N . VAL A 1 95 ? -12.642 -7.930 20.264 1.00 77.56 95 VAL A N 1
ATOM 713 C CA . VAL A 1 95 ? -13.670 -8.876 20.718 1.00 77.56 95 VAL A CA 1
ATOM 714 C C . VAL A 1 95 ? -13.141 -9.773 21.841 1.00 77.56 95 VAL A C 1
ATOM 716 O O . VAL A 1 95 ? -13.824 -9.947 22.849 1.00 77.56 95 VAL A O 1
ATOM 719 N N . SER A 1 96 ? -11.913 -10.290 21.717 1.00 81.00 96 SER A N 1
ATOM 720 C CA . SER A 1 96 ? -11.300 -11.169 22.724 1.00 81.00 96 SER A CA 1
ATOM 721 C C . SER A 1 96 ? -11.214 -10.506 24.101 1.00 81.00 96 SER A C 1
ATOM 723 O O . SER A 1 96 ? -11.588 -11.112 25.104 1.00 81.00 96 SER A O 1
ATOM 725 N N . ARG A 1 97 ? -10.789 -9.236 24.157 1.00 73.25 97 ARG A N 1
ATOM 726 C CA . ARG A 1 97 ? -10.652 -8.485 25.418 1.00 73.25 97 ARG A CA 1
ATOM 727 C C . ARG A 1 97 ? -11.994 -8.270 26.118 1.00 73.25 97 ARG A C 1
ATOM 729 O O . ARG A 1 97 ? -12.051 -8.302 27.345 1.00 73.25 97 ARG A O 1
ATOM 736 N N . GLU A 1 98 ? -13.071 -8.068 25.360 1.00 72.69 98 GLU A N 1
ATOM 737 C CA . GLU A 1 98 ? -14.408 -7.884 25.938 1.00 72.69 98 GLU A CA 1
ATOM 738 C C . GLU A 1 98 ? -14.953 -9.196 26.531 1.00 72.69 98 GLU A C 1
ATOM 740 O O . GLU A 1 98 ? -15.624 -9.178 27.568 1.00 72.69 98 GLU A O 1
ATOM 745 N N . ILE A 1 99 ? -14.616 -10.336 25.912 1.00 75.62 99 ILE A N 1
ATOM 746 C CA . ILE A 1 99 ? -14.967 -11.674 26.409 1.00 75.62 99 ILE A CA 1
ATOM 747 C C . ILE A 1 99 ? -14.173 -12.009 27.680 1.00 75.62 99 ILE A C 1
ATOM 749 O O . ILE A 1 99 ? -14.770 -12.430 28.673 1.00 75.62 99 ILE A O 1
ATOM 753 N N . GLU A 1 100 ? -12.852 -11.797 27.677 1.00 78.19 100 GLU A N 1
ATOM 754 C CA . GLU A 1 100 ? -11.980 -12.097 28.824 1.00 78.19 100 GLU A CA 1
ATOM 755 C C . GLU A 1 100 ? -12.312 -11.253 30.052 1.00 78.19 100 GLU A C 1
ATOM 757 O O . GLU A 1 100 ? -12.432 -11.780 31.159 1.00 78.19 100 GLU A O 1
ATOM 762 N N . HIS A 1 101 ? -12.490 -9.942 29.877 1.00 72.69 101 HIS A N 1
ATOM 763 C CA . HIS A 1 101 ? -12.708 -9.050 31.012 1.00 72.69 101 HIS A CA 1
ATOM 764 C C . HIS A 1 101 ? -14.145 -9.064 31.537 1.00 72.69 101 HIS A C 1
ATOM 766 O O . HIS A 1 101 ? -14.393 -8.472 32.589 1.00 72.69 101 HIS A O 1
ATOM 772 N N . ARG A 1 102 ? -15.088 -9.727 30.838 1.00 68.94 102 ARG A N 1
ATOM 773 C CA . ARG A 1 102 ? -16.526 -9.749 31.172 1.00 68.94 102 ARG A CA 1
ATOM 774 C C . ARG A 1 102 ? -17.014 -8.369 31.630 1.00 68.94 102 ARG A C 1
ATOM 776 O O . ARG A 1 102 ? -17.734 -8.247 32.618 1.00 68.94 102 ARG A O 1
ATOM 783 N N . THR A 1 103 ? -16.583 -7.314 30.946 1.00 66.38 103 THR A N 1
ATOM 784 C CA . THR A 1 103 ? -16.911 -5.926 31.300 1.00 66.38 103 THR A CA 1
ATOM 785 C C . THR A 1 103 ? -18.291 -5.527 30.801 1.00 66.38 103 THR A C 1
ATOM 787 O O . THR A 1 103 ? -18.931 -4.664 31.405 1.00 66.38 103 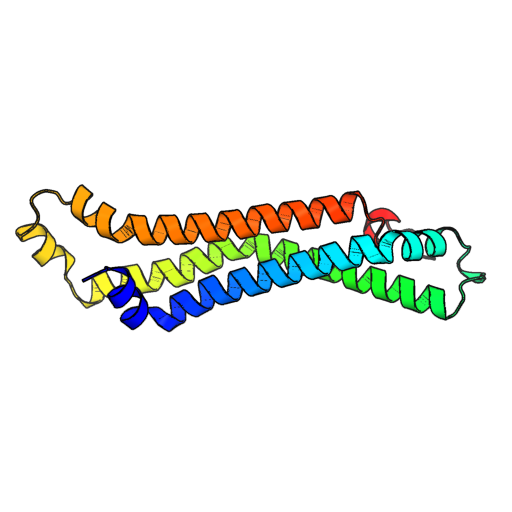THR A O 1
ATOM 790 N N . ALA A 1 104 ? -18.791 -6.201 29.763 1.00 61.94 104 ALA A N 1
ATOM 791 C CA . ALA A 1 104 ? -20.097 -5.945 29.169 1.00 61.94 104 ALA A CA 1
ATOM 792 C C . ALA A 1 104 ? -21.278 -5.971 30.171 1.00 61.94 104 ALA A C 1
ATOM 794 O O . ALA A 1 104 ? -22.084 -5.040 30.133 1.00 61.94 104 ALA A O 1
ATOM 795 N N . PRO A 1 105 ? -21.397 -6.932 31.114 1.00 65.06 105 PRO A N 1
ATOM 796 C CA . PRO A 1 105 ? -22.488 -6.965 32.092 1.00 65.06 105 PRO A CA 1
ATOM 797 C C . PRO A 1 105 ? -22.421 -5.825 33.121 1.00 65.06 105 PRO A C 1
ATOM 799 O O . PRO A 1 105 ? -23.453 -5.255 33.467 1.00 65.06 105 PRO A O 1
ATOM 802 N N . ILE A 1 106 ? -21.217 -5.453 33.579 1.00 64.50 106 ILE A N 1
ATOM 803 C CA . ILE A 1 106 ? -21.011 -4.378 34.570 1.00 64.50 106 ILE A CA 1
ATOM 804 C C . ILE A 1 106 ? -21.209 -2.999 33.921 1.00 64.50 106 ILE A C 1
ATOM 806 O O . ILE A 1 106 ? -21.802 -2.098 34.509 1.00 64.50 106 ILE A O 1
ATOM 810 N N . ALA A 1 107 ? -20.777 -2.823 32.671 1.00 62.16 107 ALA A N 1
ATOM 811 C CA . ALA A 1 107 ? -21.054 -1.607 31.909 1.00 62.16 107 ALA A CA 1
ATOM 812 C C . ALA A 1 107 ? -22.550 -1.467 31.564 1.00 62.16 107 ALA A C 1
ATOM 814 O O . ALA A 1 107 ? -23.068 -0.351 31.485 1.00 62.16 107 ALA A O 1
ATOM 815 N N . TRP A 1 108 ? -23.267 -2.580 31.376 1.00 62.28 108 TRP A N 1
ATOM 816 C CA . TRP A 1 108 ? -24.711 -2.585 31.123 1.00 62.28 108 TRP A CA 1
ATOM 817 C C . TRP A 1 108 ? -25.563 -2.193 32.325 1.00 62.28 108 TRP A C 1
ATOM 819 O O . TRP A 1 108 ? -26.631 -1.623 32.111 1.00 62.28 108 TRP A O 1
ATOM 829 N N . SER A 1 109 ? -25.119 -2.460 33.554 1.00 67.88 109 SER A N 1
ATOM 830 C CA . SER A 1 109 ? -25.842 -2.016 34.751 1.00 67.88 109 SER A CA 1
ATOM 831 C C . SER A 1 109 ? -25.625 -0.530 35.056 1.00 67.88 109 SER A C 1
ATOM 833 O O . SER A 1 109 ? -26.497 0.102 35.644 1.00 67.88 109 SER A O 1
ATOM 835 N N . LEU A 1 110 ? -24.501 0.046 34.614 1.00 68.19 110 LEU A N 1
ATOM 836 C CA . LEU A 1 110 ? -24.107 1.433 34.899 1.00 68.19 110 LEU A CA 1
ATOM 837 C C . LEU A 1 110 ? -24.348 2.428 33.746 1.00 68.19 110 LEU A C 1
ATOM 839 O O . LEU A 1 110 ? -24.166 3.630 33.937 1.00 68.19 110 LEU A O 1
ATOM 843 N N . SER A 1 111 ? -24.735 1.978 32.545 1.00 70.12 111 SER A N 1
ATOM 844 C CA . SER A 1 111 ? -24.909 2.861 31.379 1.00 70.12 111 SER A CA 1
ATOM 845 C C . SER A 1 111 ? -26.375 3.182 31.069 1.00 70.12 111 SER A C 1
ATOM 847 O O . SER A 1 111 ? -27.181 2.307 30.767 1.00 70.12 111 SER A O 1
ATOM 849 N N . LEU A 1 112 ? -26.701 4.480 31.037 1.00 69.75 112 LEU A N 1
ATOM 850 C CA . LEU A 1 112 ? -28.027 5.005 30.663 1.00 69.75 112 LEU A CA 1
ATOM 851 C C . LEU A 1 112 ? -28.399 4.726 29.188 1.00 69.75 112 LEU A C 1
ATOM 853 O O . LEU A 1 112 ? -29.571 4.759 28.826 1.00 69.75 112 LEU A O 1
ATOM 857 N N . SER A 1 113 ? -27.416 4.464 28.311 1.00 76.81 113 SER A N 1
ATOM 858 C CA . SER A 1 113 ? -27.639 4.123 26.897 1.00 76.81 113 SER A CA 1
ATOM 859 C C . SER A 1 113 ? -26.546 3.203 26.342 1.00 76.81 113 SER A C 1
ATOM 861 O O . SER A 1 113 ? -25.418 3.631 26.081 1.00 76.81 113 SER A O 1
ATOM 863 N N . ARG A 1 114 ? -26.914 1.941 26.083 1.00 73.88 114 ARG A N 1
ATOM 864 C CA . ARG A 1 114 ? -26.021 0.888 25.557 1.00 73.88 114 ARG A CA 1
ATOM 865 C C . ARG A 1 114 ? -25.401 1.254 24.204 1.00 73.88 114 ARG A C 1
ATOM 867 O O . ARG A 1 114 ? -24.213 1.035 23.983 1.00 73.88 114 ARG A O 1
ATOM 874 N N . ARG A 1 115 ? -26.195 1.859 23.309 1.00 76.31 115 ARG A N 1
ATOM 875 C CA . ARG A 1 115 ? -25.754 2.250 21.957 1.00 76.31 115 ARG A CA 1
ATOM 876 C C . ARG A 1 115 ? -24.733 3.383 21.988 1.00 76.31 115 ARG A C 1
ATOM 878 O O . ARG A 1 115 ? -23.742 3.323 21.272 1.00 76.31 115 ARG A O 1
ATOM 885 N N . ARG A 1 116 ? -24.954 4.403 22.825 1.00 78.69 116 ARG A N 1
ATOM 886 C CA . ARG A 1 116 ? -24.062 5.571 22.909 1.00 78.69 116 ARG A CA 1
ATOM 887 C C . ARG A 1 116 ? -22.714 5.199 23.536 1.00 78.69 116 ARG A C 1
ATOM 889 O O . ARG A 1 116 ? -21.680 5.659 23.060 1.00 78.69 116 ARG A O 1
ATOM 896 N N . TRP A 1 117 ? -22.724 4.306 24.531 1.00 77.38 117 TRP A N 1
ATOM 897 C CA . TRP A 1 117 ? -21.501 3.732 25.099 1.00 77.38 117 TRP A CA 1
ATOM 898 C C . TRP A 1 117 ? -20.695 2.958 24.047 1.00 77.38 117 TRP A C 1
ATOM 900 O O . TRP A 1 117 ? -19.525 3.275 23.829 1.00 77.38 117 TRP A O 1
ATOM 910 N N . LEU A 1 118 ? -21.333 2.027 23.325 1.00 74.31 118 LEU A N 1
ATOM 911 C CA . LEU A 1 118 ? -20.676 1.247 22.270 1.00 74.31 118 LEU A CA 1
ATOM 912 C C . LEU A 1 118 ? -20.116 2.151 21.160 1.00 74.31 118 LEU A C 1
ATOM 914 O O . LEU A 1 118 ? -18.952 2.026 20.784 1.00 74.31 118 LEU A O 1
ATOM 918 N N . ALA A 1 119 ? -20.918 3.108 20.684 1.00 81.31 119 ALA A N 1
ATOM 919 C CA . ALA A 1 119 ? -20.513 4.040 19.636 1.00 81.31 119 ALA A CA 1
ATOM 920 C C . ALA A 1 119 ? -19.261 4.830 20.040 1.00 81.31 119 ALA A C 1
ATOM 922 O O . ALA A 1 119 ? -18.309 4.890 19.273 1.00 81.31 119 ALA A O 1
ATOM 923 N N . SER A 1 120 ? -19.203 5.355 21.269 1.00 77.00 120 SER A N 1
ATOM 924 C CA . SER A 1 120 ? -18.024 6.093 21.746 1.00 77.00 120 SER A CA 1
ATOM 925 C C . SER A 1 120 ? -16.739 5.254 21.831 1.00 77.00 120 SER A C 1
ATOM 927 O O . SER A 1 120 ? -15.646 5.817 21.814 1.00 77.00 120 SER A O 1
ATOM 929 N N . ARG A 1 121 ? -16.849 3.920 21.910 1.00 73.06 121 ARG A N 1
ATOM 930 C CA . ARG A 1 121 ? -15.706 2.995 21.953 1.00 73.06 121 ARG A CA 1
ATOM 931 C C . ARG A 1 121 ? -15.253 2.557 20.564 1.00 73.06 121 ARG A C 1
ATOM 933 O O . ARG A 1 121 ? -14.054 2.438 20.338 1.00 73.06 121 ARG A O 1
ATOM 940 N N . VAL A 1 122 ? -16.203 2.329 19.660 1.00 76.25 122 VAL A N 1
ATOM 941 C CA . VAL A 1 122 ? -15.953 1.743 18.336 1.00 76.25 122 VAL A CA 1
ATOM 942 C C . VAL A 1 122 ? -15.701 2.812 17.268 1.00 76.25 122 VAL A C 1
ATOM 944 O O . VAL A 1 122 ? -14.852 2.612 16.403 1.00 76.25 122 VAL A O 1
ATOM 947 N N . LEU A 1 123 ? -16.372 3.970 17.344 1.00 83.88 123 LEU A N 1
ATOM 948 C CA . LEU A 1 123 ? -16.242 5.039 16.344 1.00 83.88 123 LEU A CA 1
ATOM 949 C C . LEU A 1 123 ? -14.795 5.483 16.103 1.00 83.88 123 LEU A C 1
ATOM 951 O O . LEU A 1 123 ? -14.417 5.574 14.940 1.00 83.88 123 LEU A O 1
ATOM 955 N N . PRO A 1 124 ? -13.953 5.725 17.125 1.00 80.50 124 PRO A N 1
ATOM 956 C CA . PRO A 1 124 ? -12.584 6.164 16.869 1.00 80.50 124 PRO A CA 1
ATOM 957 C C . PRO A 1 124 ? -11.752 5.119 16.110 1.00 80.50 124 PRO A C 1
ATOM 959 O O . PRO A 1 124 ? -10.952 5.483 15.252 1.00 80.50 124 PRO A O 1
ATOM 962 N N . ALA A 1 125 ? -11.962 3.826 16.390 1.00 77.38 125 ALA A N 1
ATOM 963 C CA . ALA A 1 125 ? -11.303 2.742 15.665 1.00 77.38 125 ALA A CA 1
ATOM 964 C C . ALA A 1 125 ? -11.794 2.671 14.212 1.00 77.38 125 ALA A C 1
ATOM 966 O O . ALA A 1 125 ? -10.980 2.580 13.300 1.00 77.38 125 ALA A O 1
ATOM 967 N N . LEU A 1 126 ? -13.107 2.796 13.986 1.00 82.69 126 LEU A N 1
ATOM 968 C CA . LEU A 1 126 ? -13.679 2.838 12.637 1.00 82.69 126 LEU A CA 1
ATOM 969 C C . LEU A 1 126 ? -13.186 4.039 11.827 1.00 82.69 126 LEU A C 1
ATOM 971 O O . LEU A 1 126 ? -12.879 3.883 10.652 1.00 82.69 126 LEU A O 1
ATOM 975 N N . VAL A 1 127 ? -13.074 5.218 12.444 1.00 86.81 127 VAL A N 1
ATOM 976 C CA . VAL A 1 127 ? -12.537 6.420 11.788 1.00 86.81 127 VAL A CA 1
ATOM 977 C C . VAL A 1 127 ? -11.079 6.210 11.387 1.00 86.81 127 VAL A C 1
ATOM 979 O O . VAL A 1 127 ? -10.706 6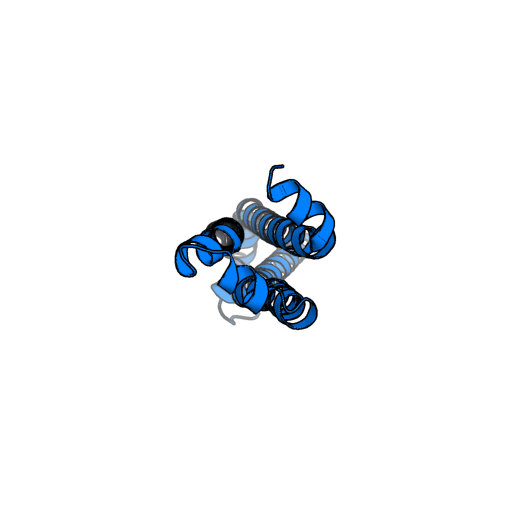.556 10.270 1.00 86.81 127 VAL A O 1
ATOM 982 N N . LEU A 1 128 ? -10.262 5.608 12.258 1.00 83.75 128 LEU A N 1
ATOM 983 C CA . LEU A 1 128 ? -8.863 5.311 11.948 1.00 83.75 128 LEU A CA 1
ATOM 984 C C . LEU A 1 128 ? -8.736 4.313 10.791 1.00 83.75 128 LEU A C 1
ATOM 986 O O . LEU A 1 128 ? -7.974 4.553 9.860 1.00 83.75 128 LEU A O 1
ATOM 990 N N . ILE A 1 129 ? -9.505 3.220 10.835 1.00 83.56 129 ILE A N 1
ATOM 991 C CA . ILE A 1 129 ? -9.555 2.227 9.755 1.00 83.56 129 ILE A CA 1
ATOM 992 C 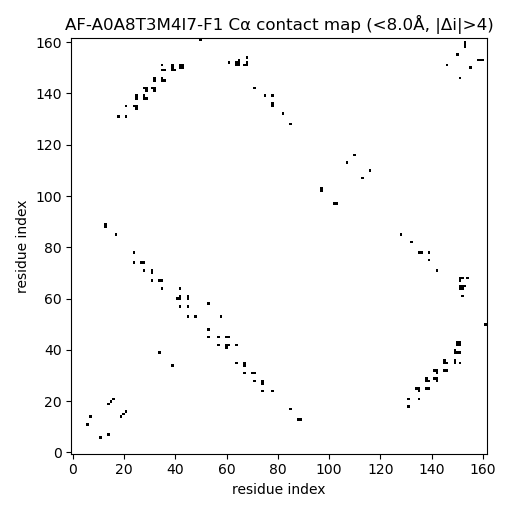C . ILE A 1 129 ? -9.987 2.902 8.454 1.00 83.56 129 ILE A C 1
ATOM 994 O O . ILE A 1 129 ? -9.320 2.746 7.439 1.00 83.56 129 ILE A O 1
ATOM 998 N N . GLY A 1 130 ? -11.064 3.691 8.492 1.00 87.56 130 GLY A N 1
ATOM 999 C CA . GLY A 1 130 ? -11.566 4.420 7.332 1.00 87.56 130 GLY A CA 1
ATOM 1000 C C . GLY A 1 130 ? -10.515 5.350 6.731 1.00 87.56 130 GLY A C 1
ATOM 1001 O O . GLY A 1 130 ? -10.304 5.321 5.525 1.00 87.56 130 GLY A O 1
ATOM 1002 N N . ALA A 1 131 ? -9.796 6.113 7.558 1.00 88.75 131 ALA A N 1
ATOM 1003 C CA . ALA A 1 131 ? -8.722 6.987 7.091 1.00 88.75 131 ALA A CA 1
ATOM 1004 C C . ALA A 1 131 ? -7.584 6.205 6.410 1.00 88.75 131 ALA A C 1
ATOM 1006 O O . ALA A 1 131 ? -7.118 6.603 5.346 1.00 88.75 131 ALA A O 1
ATOM 1007 N N . VAL A 1 132 ? -7.168 5.072 6.985 1.00 86.75 132 VAL A N 1
ATOM 1008 C CA . VAL A 1 132 ? -6.135 4.204 6.397 1.00 86.75 132 VAL A CA 1
ATOM 1009 C C . VAL A 1 132 ? -6.593 3.616 5.062 1.00 86.75 132 VAL A C 1
ATOM 1011 O O . VAL A 1 132 ? -5.842 3.644 4.090 1.00 86.75 132 VAL A O 1
ATOM 1014 N N . LEU A 1 133 ? -7.828 3.115 5.000 1.00 88.12 133 LEU A N 1
ATOM 1015 C CA . LEU A 1 133 ? -8.394 2.544 3.780 1.00 88.12 133 LEU A CA 1
ATOM 1016 C C . LEU A 1 133 ? -8.546 3.587 2.674 1.00 88.12 133 LEU A C 1
ATOM 1018 O O . LEU A 1 133 ? -8.278 3.271 1.522 1.00 88.12 133 LEU A O 1
ATOM 1022 N N . LEU A 1 134 ? -8.914 4.823 3.018 1.00 90.25 134 LEU A N 1
ATOM 1023 C CA . LEU A 1 134 ? -8.958 5.925 2.058 1.00 90.25 134 LEU A CA 1
ATOM 1024 C C . LEU A 1 134 ? -7.570 6.222 1.491 1.00 90.25 134 LEU A C 1
ATOM 1026 O O . LEU A 1 134 ? -7.428 6.329 0.281 1.00 90.25 134 LEU A O 1
ATOM 1030 N N . ILE A 1 135 ? -6.534 6.300 2.332 1.00 87.94 135 ILE A N 1
ATOM 1031 C CA . ILE A 1 135 ? -5.158 6.534 1.861 1.00 87.94 135 ILE A CA 1
ATOM 1032 C C . ILE A 1 135 ? -4.701 5.405 0.929 1.00 87.94 135 ILE A C 1
ATOM 1034 O O . ILE A 1 135 ? -4.142 5.673 -0.135 1.00 87.94 135 ILE A O 1
ATOM 1038 N N . LEU A 1 136 ? -4.958 4.149 1.303 1.00 87.50 136 LEU A N 1
ATOM 1039 C CA . LEU A 1 136 ? -4.632 2.990 0.470 1.00 87.50 136 LEU A CA 1
ATOM 1040 C C . LEU A 1 136 ? -5.414 2.990 -0.848 1.00 87.50 136 LEU A C 1
ATOM 1042 O O . LEU A 1 136 ? -4.831 2.711 -1.887 1.00 87.50 136 LEU A O 1
ATOM 1046 N N . GLY A 1 137 ? -6.699 3.344 -0.815 1.00 86.88 137 GLY A N 1
ATOM 1047 C CA . GLY A 1 137 ? -7.532 3.473 -2.010 1.00 86.88 137 GLY A CA 1
ATOM 1048 C C . GLY A 1 137 ? -6.995 4.537 -2.961 1.00 86.88 137 GLY A C 1
ATOM 1049 O O . GLY A 1 137 ? -6.687 4.224 -4.105 1.00 86.88 137 GLY A O 1
ATOM 1050 N N . GLN A 1 138 ? -6.765 5.756 -2.463 1.00 89.31 138 GLN A N 1
ATOM 1051 C CA . GLN A 1 138 ? -6.224 6.853 -3.272 1.00 89.31 138 GLN A CA 1
ATOM 1052 C C . GLN A 1 138 ? -4.864 6.502 -3.885 1.00 89.31 138 GLN A C 1
ATOM 1054 O O . GLN A 1 138 ? -4.618 6.775 -5.053 1.00 89.31 138 GLN A O 1
ATOM 1059 N N . THR A 1 139 ? -3.963 5.898 -3.106 1.00 84.12 139 THR A N 1
ATOM 1060 C CA . THR A 1 139 ? -2.632 5.521 -3.612 1.00 84.12 139 THR A CA 1
ATOM 1061 C C . THR A 1 139 ? -2.681 4.346 -4.582 1.00 84.12 139 THR A C 1
ATOM 1063 O O . THR A 1 139 ? -1.885 4.306 -5.516 1.00 84.12 139 THR A O 1
ATOM 1066 N N . SER A 1 140 ? -3.637 3.430 -4.413 1.00 82.94 140 SER A N 1
ATOM 1067 C CA . SER A 1 140 ? -3.898 2.368 -5.384 1.00 82.94 140 SER A CA 1
ATOM 1068 C C . SER A 1 140 ? -4.440 2.927 -6.698 1.00 82.94 140 SER A C 1
ATOM 1070 O O . SER A 1 140 ? -4.008 2.479 -7.753 1.00 82.94 140 SER A O 1
ATOM 1072 N N . GLU A 1 141 ? -5.363 3.890 -6.656 1.00 85.75 141 GLU A N 1
ATOM 1073 C CA . GLU A 1 141 ? -5.887 4.542 -7.863 1.00 85.75 141 GLU A CA 1
ATOM 1074 C C . GLU A 1 141 ? -4.783 5.286 -8.616 1.00 85.75 141 GLU A C 1
ATOM 1076 O O . GLU A 1 141 ? -4.654 5.105 -9.822 1.00 85.75 141 GLU A O 1
ATOM 1081 N N . LEU A 1 142 ? -3.936 6.037 -7.903 1.00 83.62 142 LEU A N 1
ATOM 1082 C CA . LEU A 1 142 ? -2.782 6.720 -8.497 1.00 83.62 142 LEU A CA 1
ATOM 1083 C C . LEU A 1 142 ? -1.808 5.742 -9.164 1.00 83.62 142 LEU A C 1
ATOM 1085 O O . LEU A 1 142 ? -1.338 5.989 -10.270 1.00 83.62 142 LEU A O 1
ATOM 1089 N N . LEU A 1 143 ? -1.516 4.616 -8.507 1.00 81.25 143 LEU A N 1
ATOM 1090 C CA . LEU A 1 143 ? -0.660 3.583 -9.085 1.00 81.25 143 LEU A CA 1
ATOM 1091 C C . LEU A 1 143 ? -1.265 3.009 -10.370 1.00 81.25 143 LEU A C 1
ATOM 1093 O O . LEU A 1 143 ? -0.542 2.793 -11.337 1.00 81.25 143 LEU A O 1
ATOM 1097 N N . LEU A 1 144 ? -2.576 2.754 -10.377 1.00 79.31 144 LEU A N 1
ATOM 1098 C CA . LEU A 1 144 ? -3.271 2.203 -11.539 1.00 79.31 144 LEU A CA 1
ATOM 1099 C C . LEU A 1 144 ? -3.336 3.208 -12.694 1.00 79.31 144 LEU A C 1
ATOM 1101 O O . LEU A 1 144 ? -3.086 2.809 -13.827 1.00 79.31 144 LEU A O 1
ATOM 1105 N N . SER A 1 145 ? -3.574 4.496 -12.423 1.00 80.69 145 SER A N 1
ATOM 1106 C CA . SER A 1 145 ? -3.550 5.525 -13.470 1.00 80.69 145 SER A CA 1
ATOM 1107 C C . SER A 1 145 ? -2.165 5.667 -14.101 1.00 80.69 145 SER A C 1
ATOM 1109 O O . SER A 1 145 ? -2.055 5.721 -15.319 1.00 80.69 145 SER A O 1
ATOM 1111 N N . SER A 1 146 ? -1.091 5.622 -13.300 1.00 76.81 146 SER A N 1
ATOM 1112 C CA . SER A 1 146 ? 0.279 5.680 -13.833 1.00 76.81 146 SER A CA 1
ATOM 1113 C C . SER A 1 146 ? 0.627 4.492 -14.733 1.00 76.81 146 SER A C 1
ATOM 1115 O O . SER A 1 146 ? 1.499 4.609 -15.586 1.00 76.81 146 SER A O 1
ATOM 1117 N N . VAL A 1 147 ? -0.023 3.341 -14.545 1.00 72.44 147 VAL A N 1
ATOM 1118 C CA . VAL A 1 147 ? 0.156 2.155 -15.400 1.00 72.44 147 VAL A CA 1
ATOM 1119 C C . VAL A 1 147 ? -0.628 2.281 -16.703 1.00 72.44 147 VAL A C 1
ATOM 1121 O O . VAL A 1 147 ? -0.193 1.760 -17.723 1.00 72.44 147 VAL A O 1
ATOM 1124 N N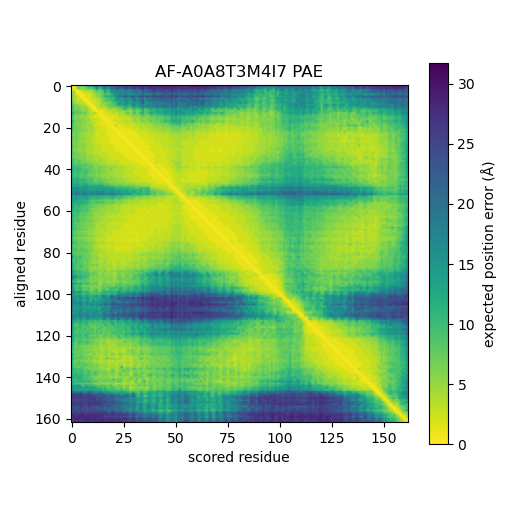 . GLU A 1 148 ? -1.784 2.942 -16.679 1.00 65.94 148 GLU A N 1
ATOM 1125 C CA . GLU A 1 148 ? -2.568 3.193 -17.891 1.00 65.94 148 GLU A CA 1
ATOM 1126 C C . GLU A 1 148 ? -1.836 4.170 -18.826 1.00 65.94 148 GLU A C 1
ATOM 1128 O O . GLU A 1 148 ? -1.814 3.955 -20.038 1.00 65.94 148 GLU A O 1
ATOM 1133 N N . ASP A 1 149 ? -1.150 5.162 -18.249 1.00 59.25 149 ASP A N 1
ATOM 1134 C CA . ASP A 1 149 ? -0.309 6.118 -18.980 1.00 59.25 149 ASP A CA 1
ATOM 1135 C C . ASP A 1 149 ? 1.086 5.551 -19.327 1.00 59.25 149 ASP A C 1
ATOM 1137 O O . ASP A 1 149 ? 1.658 5.866 -20.370 1.00 59.25 149 ASP A O 1
ATOM 1141 N N . GLY A 1 150 ? 1.652 4.702 -18.461 1.00 57.59 150 GLY A N 1
ATOM 1142 C CA . GLY A 1 150 ? 2.979 4.110 -18.620 1.00 57.59 150 GLY A CA 1
ATOM 1143 C C . GLY A 1 150 ? 2.932 2.730 -19.275 1.00 57.59 150 GLY A C 1
ATOM 1144 O O . GLY A 1 150 ? 2.577 1.741 -18.638 1.00 57.59 150 GLY A O 1
ATOM 1145 N N . THR A 1 151 ? 3.375 2.628 -20.530 1.00 60.69 151 THR A N 1
ATOM 1146 C CA . THR A 1 151 ? 3.422 1.388 -21.331 1.00 60.69 151 THR A CA 1
ATOM 1147 C C . THR A 1 151 ? 4.432 0.360 -20.793 1.00 60.69 151 THR A C 1
ATOM 1149 O O . THR A 1 151 ? 5.477 0.104 -21.399 1.00 60.69 151 THR A O 1
ATOM 1152 N N . LEU A 1 152 ? 4.177 -0.232 -19.626 1.00 58.31 152 LEU A N 1
ATOM 1153 C CA . LEU A 1 152 ? 5.115 -1.153 -18.990 1.00 58.31 152 LEU A CA 1
ATOM 1154 C C . LEU A 1 152 ? 4.820 -2.624 -19.298 1.00 58.31 152 LEU A C 1
ATOM 1156 O O . LEU A 1 152 ? 3.871 -3.224 -18.791 1.00 58.31 152 LEU A O 1
ATOM 1160 N N . GLY A 1 153 ? 5.742 -3.236 -20.044 1.00 58.88 153 GLY A N 1
ATOM 1161 C CA . GLY A 1 153 ? 5.935 -4.686 -20.112 1.00 58.88 153 GLY A CA 1
ATOM 1162 C C . GLY A 1 153 ? 4.797 -5.489 -20.754 1.00 58.88 153 GLY A C 1
ATOM 1163 O O . GLY A 1 153 ? 3.876 -4.951 -21.366 1.00 58.88 153 GLY A O 1
ATOM 1164 N N . PHE A 1 154 ? 4.868 -6.817 -20.590 1.00 52.09 154 PHE A N 1
ATOM 1165 C CA . PHE A 1 154 ? 4.006 -7.838 -21.216 1.00 52.09 154 PHE A CA 1
ATOM 1166 C C . PHE A 1 154 ? 2.480 -7.621 -21.109 1.00 52.09 154 PHE A C 1
ATOM 1168 O O . PHE A 1 154 ? 1.731 -8.305 -21.802 1.00 52.09 154 PHE A O 1
ATOM 1175 N N . GLN A 1 155 ? 2.007 -6.732 -20.227 1.00 54.28 155 GLN A N 1
ATOM 1176 C CA . GLN A 1 155 ? 0.588 -6.375 -20.090 1.00 54.28 155 GLN A CA 1
ATOM 1177 C C . GLN A 1 155 ? 0.111 -5.464 -21.232 1.00 54.28 155 GLN A C 1
ATOM 1179 O O . GLN A 1 155 ? -1.003 -5.650 -21.709 1.00 54.28 155 GLN A O 1
ATOM 1184 N N . HIS A 1 156 ? 0.952 -4.527 -21.690 1.00 58.00 156 HIS A N 1
ATOM 1185 C CA . HIS A 1 156 ? 0.621 -3.591 -22.771 1.00 58.00 156 HIS A CA 1
ATOM 1186 C C . HIS A 1 156 ? 0.987 -4.159 -24.150 1.00 58.00 156 HIS A C 1
ATOM 1188 O O . HIS A 1 156 ? 0.174 -4.150 -25.066 1.00 58.00 156 HIS A O 1
ATOM 1194 N N . TYR A 1 157 ? 2.177 -4.757 -24.267 1.00 57.16 157 TYR A N 1
ATOM 1195 C CA . TYR A 1 157 ? 2.649 -5.404 -25.502 1.00 57.16 157 TYR A CA 1
ATOM 1196 C C . TYR A 1 157 ? 2.099 -6.832 -25.688 1.00 57.16 157 TYR A C 1
ATOM 1198 O O . TYR A 1 157 ? 2.471 -7.529 -26.625 1.00 57.16 157 TYR A O 1
ATOM 1206 N N . GLY A 1 158 ? 1.208 -7.259 -24.782 1.00 50.19 158 GLY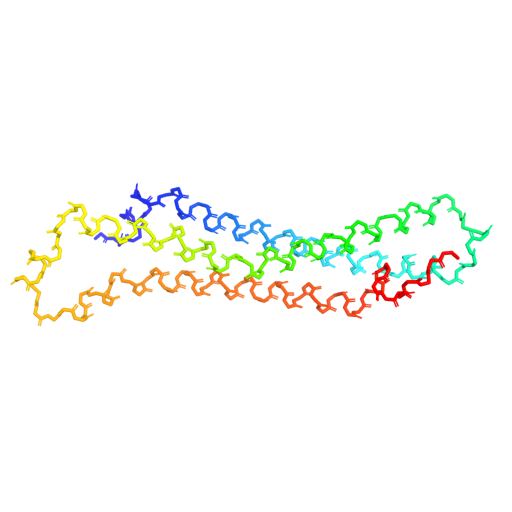 A N 1
ATOM 1207 C CA . GLY A 1 158 ? 0.286 -8.385 -24.910 1.00 50.19 158 GLY A CA 1
ATOM 1208 C C . GLY A 1 158 ? 0.859 -9.659 -25.517 1.00 50.19 158 GLY A C 1
ATOM 1209 O O . GLY A 1 158 ? 0.594 -9.915 -26.675 1.00 50.19 158 GLY A O 1
ATOM 1210 N N . GLN A 1 159 ? 1.568 -10.491 -24.743 1.00 50.12 159 GLN A N 1
ATOM 1211 C CA . GLN A 1 159 ? 2.027 -11.845 -25.139 1.00 50.12 159 GLN A CA 1
ATOM 1212 C C . GLN A 1 159 ? 2.718 -11.996 -26.510 1.00 50.12 159 GLN A C 1
ATOM 1214 O O . GLN A 1 159 ? 3.085 -13.114 -26.877 1.00 50.12 159 GLN A O 1
ATOM 1219 N N . HIS A 1 160 ? 2.978 -10.909 -27.228 1.00 49.09 160 HIS A N 1
ATOM 1220 C CA . HIS A 1 160 ? 3.987 -10.844 -28.253 1.00 49.09 160 HIS A CA 1
ATOM 1221 C C . HIS A 1 160 ? 5.300 -10.922 -27.483 1.00 49.09 160 HIS A C 1
ATOM 1223 O O . HIS A 1 160 ? 5.881 -9.931 -27.052 1.00 49.09 160 HIS A O 1
ATOM 1229 N N . GLY A 1 161 ? 5.671 -12.160 -27.160 1.00 43.72 161 GLY A N 1
ATOM 1230 C CA . GLY A 1 161 ? 7.062 -12.490 -26.953 1.00 43.72 161 GLY A CA 1
ATOM 1231 C C . GLY A 1 161 ? 7.861 -12.159 -28.218 1.00 43.72 161 GLY A C 1
ATOM 1232 O O . GLY A 1 161 ? 7.270 -11.705 -29.203 1.00 43.72 161 GLY A O 1
ATOM 1233 N N . PRO A 1 162 ? 9.173 -12.412 -28.179 1.00 42.94 162 PRO A N 1
ATOM 1234 C CA . PRO A 1 162 ? 10.030 -12.269 -29.350 1.00 42.94 162 PRO A CA 1
ATOM 1235 C C . PRO A 1 162 ? 9.413 -12.798 -30.651 1.00 42.94 162 PRO A C 1
ATOM 1237 O O . PRO A 1 162 ? 8.822 -13.906 -30.603 1.00 42.94 162 PRO A O 1
#

Sequence (162 aa):
MSWLRLAWKVQRWELIFLLGGSLLLALAMAIVAWQIEVNGDAIAACYEQPETAWSPECRSMIEFGSTLASAVRILGGAATVAPFAVGIFLGAPLVSREIEHRTAPIAWSLSLSRRRWLASRVLPALVLIGAVLLILGQTSELLLSSVEDGTLGFQHYGQHGP

pLDDT: mean 79.22, std 11.45, range [42.94, 94.56]

Nearest PDB structures (foldseek):
  6jx6-assembly1_A  TM=3.980E-01  e=2.294E+00  Homo sapiens

Mean predicted aligned error: 9.55 Å

Radius of gyration: 23.33 Å; Cα contacts (8 Å, |Δi|>4): 91; chains: 1; bounding box: 51×24×68 Å

Solvent-accessible surface area (backbone atoms only — not comparable to full-atom values): 9041 Å² total; per-residue (Å²): 131,67,65,67,61,56,49,45,75,77,38,45,68,58,52,44,51,52,54,50,48,50,49,51,51,36,49,51,38,50,53,48,29,50,51,35,66,75,43,25,66,65,38,42,62,46,69,75,48,62,78,95,69,60,49,75,68,46,52,53,44,49,52,48,33,43,51,51,46,51,46,53,56,53,50,54,52,46,61,69,48,43,64,57,52,52,50,52,67,53,47,51,58,57,54,49,52,48,63,76,64,56,46,63,66,62,49,57,76,73,46,98,46,70,65,62,55,50,46,72,64,46,47,65,57,51,51,52,51,51,54,53,52,48,50,47,48,56,37,49,51,52,32,51,52,37,48,75,76,20,69,46,37,65,78,68,61,54,81,66,64,137

Secondary structure (DSSP, 8-state):
--HHHHHHHHHHHHHHHHHHHHHHHHHHHHHHHHHHHHHHHHHHHHHTS-GGG--HHHHHHHHHHHHHHHHHHHHHHHHHHHHHHHHHHHHHHHHHHHHHHTHHHHHHHH-S-HHHHHHHHHHHHHHHHHHHHHHHHHHHHHHHHHHHHS--GGGTTTT---